Protein AF-A0A251SML0-F1 (afdb_monomer_lite)

Radius of gyration: 19.84 Å; chains: 1; bounding box: 58×35×57 Å

Organism: Helianthus annuus (NCBI:txid4232)

Structure (mmCIF, N/CA/C/O backbone):
data_AF-A0A251SML0-F1
#
_entry.id   AF-A0A251SML0-F1
#
loop_
_atom_site.group_PDB
_atom_site.id
_atom_site.type_symbol
_atom_site.label_atom_id
_atom_site.label_alt_id
_atom_site.label_comp_id
_atom_site.label_asym_id
_atom_site.label_entity_id
_atom_site.label_seq_id
_atom_site.pdbx_PDB_ins_code
_atom_site.Cartn_x
_atom_site.Cartn_y
_atom_site.Cartn_z
_atom_site.occupancy
_atom_site.B_iso_or_equiv
_atom_site.auth_seq_id
_atom_site.auth_comp_id
_atom_site.auth_asym_id
_atom_site.auth_atom_id
_atom_site.pdbx_PDB_model_num
ATOM 1 N N . MET A 1 1 ? 6.222 -8.497 -14.645 1.00 49.56 1 MET A N 1
ATOM 2 C CA . MET A 1 1 ? 5.820 -9.155 -13.381 1.00 49.56 1 MET A CA 1
ATOM 3 C C . MET A 1 1 ? 4.718 -8.317 -12.748 1.00 49.56 1 MET A C 1
ATOM 5 O O . MET A 1 1 ? 4.939 -7.139 -12.494 1.00 49.56 1 MET A O 1
ATOM 9 N N . ALA A 1 2 ? 3.516 -8.868 -12.597 1.00 58.06 2 ALA A N 1
ATOM 10 C CA . ALA A 1 2 ? 2.478 -8.186 -11.830 1.00 58.06 2 ALA A CA 1
ATOM 11 C C . ALA A 1 2 ? 2.660 -8.624 -10.376 1.00 58.06 2 ALA A C 1
ATOM 13 O O . ALA A 1 2 ? 2.748 -9.816 -10.110 1.00 58.06 2 ALA A O 1
ATOM 14 N N . GLY A 1 3 ? 2.803 -7.675 -9.463 1.00 77.31 3 GLY A N 1
ATOM 15 C CA . GLY A 1 3 ? 2.923 -7.952 -8.036 1.00 77.31 3 GLY A CA 1
ATOM 16 C C . GLY A 1 3 ? 1.981 -7.037 -7.276 1.00 77.31 3 GLY A C 1
ATOM 17 O O . GLY A 1 3 ? 1.631 -5.966 -7.763 1.00 77.31 3 GLY A O 1
ATOM 18 N N . SER A 1 4 ? 1.555 -7.431 -6.085 1.00 86.00 4 SER A N 1
ATOM 19 C CA . SER A 1 4 ? 0.805 -6.533 -5.206 1.00 86.00 4 SER A CA 1
ATOM 20 C C . SER A 1 4 ? 1.525 -6.432 -3.880 1.00 86.00 4 SER A C 1
ATOM 22 O O . SER A 1 4 ? 1.995 -7.429 -3.346 1.00 86.00 4 SER A O 1
ATOM 24 N N . TRP A 1 5 ? 1.576 -5.229 -3.333 1.00 90.38 5 TRP A N 1
ATOM 25 C CA . TRP A 1 5 ? 2.004 -5.002 -1.963 1.00 90.38 5 TRP A CA 1
ATOM 26 C C . TRP A 1 5 ? 0.803 -4.639 -1.120 1.00 90.38 5 TRP A C 1
ATOM 28 O O . TRP A 1 5 ? -0.169 -4.054 -1.601 1.00 90.38 5 TRP A O 1
ATOM 38 N N . GLU A 1 6 ? 0.876 -4.996 0.145 1.00 92.94 6 GLU A N 1
ATOM 39 C CA . GLU A 1 6 ? -0.161 -4.706 1.105 1.00 92.94 6 GLU A CA 1
ATOM 40 C C . GLU A 1 6 ? 0.457 -4.296 2.427 1.00 92.94 6 GLU A C 1
ATOM 42 O O . GLU A 1 6 ? 1.427 -4.892 2.885 1.00 92.94 6 GLU A O 1
ATOM 47 N N . VAL A 1 7 ? -0.113 -3.258 3.025 1.00 93.38 7 VAL A N 1
ATOM 48 C CA . VAL A 1 7 ? 0.211 -2.838 4.383 1.00 93.38 7 VAL A CA 1
ATOM 49 C C . VAL A 1 7 ? -1.072 -2.906 5.186 1.00 93.38 7 VAL A C 1
ATOM 51 O O . VAL A 1 7 ? -2.054 -2.242 4.839 1.00 93.38 7 VAL A O 1
ATOM 54 N N . THR A 1 8 ? -1.079 -3.704 6.247 1.00 93.19 8 THR A N 1
ATOM 55 C CA . THR A 1 8 ? -2.199 -3.740 7.184 1.00 93.19 8 THR A CA 1
ATOM 56 C C . THR A 1 8 ? -1.811 -3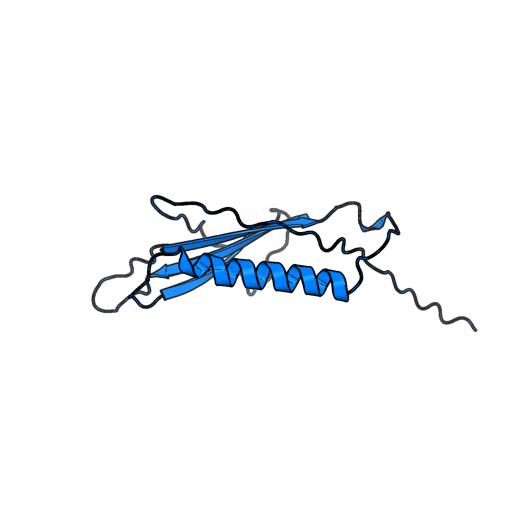.095 8.493 1.00 93.19 8 THR A C 1
ATOM 58 O O . THR A 1 8 ? -0.676 -3.215 8.950 1.00 93.19 8 THR A O 1
ATOM 61 N N . LYS A 1 9 ? -2.765 -2.376 9.075 1.00 92.62 9 LYS A N 1
ATOM 62 C CA . LYS A 1 9 ? -2.673 -1.860 10.431 1.00 92.62 9 LYS A CA 1
ATOM 63 C C . LYS A 1 9 ? -3.642 -2.653 11.282 1.00 92.62 9 LYS A C 1
ATOM 65 O O . LYS A 1 9 ? -4.841 -2.674 10.991 1.00 92.62 9 LYS A O 1
ATOM 70 N N . ASN A 1 10 ? -3.110 -3.299 12.304 1.00 90.88 10 ASN A N 1
ATOM 71 C CA . ASN A 1 10 ? -3.846 -4.254 13.109 1.00 90.88 10 ASN A CA 1
ATOM 72 C C . ASN A 1 10 ? -3.887 -3.776 14.558 1.00 90.88 10 ASN A C 1
ATOM 74 O O . ASN A 1 10 ? -2.942 -3.123 15.012 1.00 90.88 10 ASN A O 1
ATOM 78 N N . SER A 1 11 ? -4.947 -4.116 15.287 1.00 88.50 11 SER A N 1
ATOM 79 C CA . SER A 1 11 ? -4.986 -3.899 16.734 1.00 88.50 11 SER A CA 1
ATOM 80 C C . SER A 1 11 ? -3.819 -4.626 17.410 1.00 88.50 11 SER A C 1
ATOM 82 O O . SER A 1 11 ? -3.503 -5.781 17.099 1.00 88.50 11 SER A O 1
ATOM 84 N N . SER A 1 12 ? -3.138 -3.932 18.320 1.00 82.00 12 SER A N 1
ATOM 85 C CA . SER A 1 12 ? -2.117 -4.548 19.160 1.00 82.00 12 SER A CA 1
ATOM 86 C C . SER A 1 12 ? -2.773 -5.416 20.229 1.00 82.00 12 SER A C 1
ATOM 88 O O . SER A 1 12 ? -3.880 -5.150 20.687 1.00 82.00 12 SER A O 1
ATOM 90 N N . CYS A 1 13 ? -2.067 -6.454 20.657 1.00 66.50 13 CYS A N 1
ATOM 91 C CA . CYS A 1 13 ? -2.487 -7.270 21.785 1.00 66.50 13 CYS A CA 1
ATOM 92 C C . CYS A 1 13 ? -2.183 -6.513 23.083 1.00 66.50 13 CYS A C 1
ATOM 94 O O . CYS A 1 13 ? -1.009 -6.341 23.420 1.00 66.50 13 CYS A O 1
ATOM 96 N N . ASP A 1 14 ? -3.211 -6.103 23.818 1.00 59.00 14 ASP A N 1
ATOM 97 C CA . ASP A 1 14 ? -3.038 -5.618 25.184 1.00 59.00 14 ASP A CA 1
ATOM 98 C C . ASP A 1 14 ? -3.044 -6.816 26.142 1.00 59.00 14 ASP A C 1
ATOM 100 O O . ASP A 1 14 ? -3.837 -7.742 26.015 1.00 59.00 14 ASP A O 1
ATOM 104 N N . TYR A 1 15 ? -2.130 -6.849 27.111 1.00 57.06 15 TYR A N 1
ATOM 105 C CA . TYR A 1 15 ? -1.950 -8.015 27.992 1.00 57.06 15 TYR A CA 1
ATOM 106 C C . TYR A 1 15 ? -3.176 -8.332 28.882 1.00 57.06 15 TYR A C 1
ATOM 108 O O . TYR A 1 15 ? -3.219 -9.404 29.486 1.00 57.06 15 TYR A O 1
ATOM 116 N N . GLU A 1 16 ? -4.167 -7.436 28.960 1.00 60.97 16 GLU A N 1
ATOM 117 C CA . GLU A 1 16 ? -5.370 -7.571 29.800 1.00 60.97 16 GLU A CA 1
ATOM 118 C C . GLU A 1 16 ? -6.628 -8.043 29.041 1.00 60.97 16 GLU A C 1
ATOM 120 O O . GLU A 1 16 ? -7.500 -8.679 29.637 1.00 60.97 16 GLU A O 1
ATOM 125 N N . GLN A 1 17 ? -6.704 -7.828 27.724 1.00 56.09 17 GLN A N 1
ATOM 126 C CA . GLN A 1 17 ? -7.739 -8.372 26.841 1.00 56.09 17 GLN A CA 1
ATOM 127 C C . GLN A 1 17 ? -7.043 -9.089 25.685 1.00 56.09 17 GLN A C 1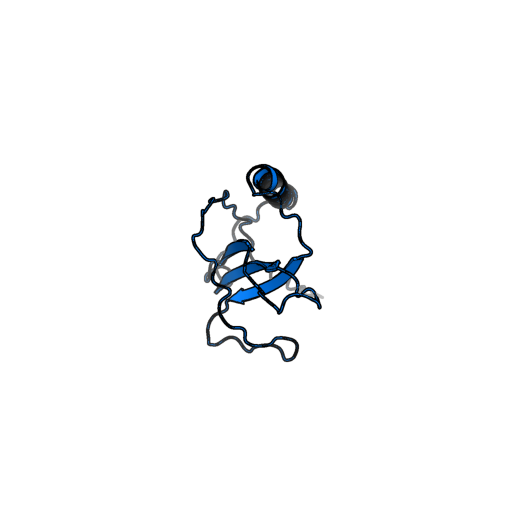
ATOM 129 O O . GLN A 1 17 ? -6.273 -8.479 24.958 1.00 56.09 17 GLN A O 1
ATOM 134 N N . GLY A 1 18 ? -7.298 -10.392 25.533 1.00 51.72 18 GLY A N 1
ATOM 135 C CA . GLY A 1 18 ? -6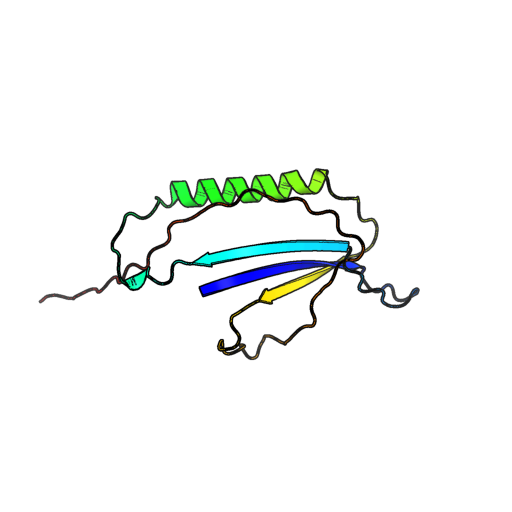.599 -11.259 24.579 1.00 51.72 18 GLY A CA 1
ATOM 136 C C . GLY A 1 18 ? -6.451 -10.697 23.149 1.00 51.72 18 GLY A C 1
ATOM 137 O O . GLY A 1 18 ? -7.188 -9.806 22.734 1.00 51.72 18 GLY A O 1
ATOM 138 N N . PRO A 1 19 ? -5.505 -11.245 22.368 1.00 54.16 19 PRO A N 1
ATOM 139 C CA . PRO A 1 19 ? -5.108 -10.702 21.073 1.00 54.16 19 PRO A CA 1
ATOM 140 C C . PRO A 1 19 ? -6.290 -10.684 20.098 1.00 54.16 19 PRO A C 1
ATOM 142 O O . PRO A 1 19 ? -6.791 -11.751 19.743 1.00 54.16 19 PRO A O 1
ATOM 145 N N . THR A 1 20 ? -6.729 -9.511 19.630 1.00 68.38 20 THR A N 1
ATOM 146 C CA . THR A 1 20 ? -7.713 -9.469 18.535 1.00 68.38 20 THR A CA 1
ATOM 147 C C . THR A 1 20 ? -7.032 -9.514 17.168 1.00 68.38 20 THR A C 1
ATOM 149 O O . THR A 1 20 ? -7.605 -10.103 16.256 1.00 68.38 20 THR A O 1
ATOM 152 N N . ASN A 1 21 ? -5.795 -8.990 17.038 1.00 83.69 21 ASN A N 1
ATOM 153 C CA . ASN A 1 21 ? -5.033 -8.870 15.775 1.00 83.69 21 ASN A CA 1
ATOM 154 C C . ASN A 1 21 ? -5.941 -8.494 14.590 1.00 83.69 21 ASN A C 1
ATOM 156 O O . ASN A 1 21 ? -5.825 -9.020 13.480 1.00 83.69 21 ASN A O 1
ATOM 160 N N . GLU A 1 22 ? -6.914 -7.638 14.879 1.00 90.06 22 GLU A N 1
ATOM 161 C CA . GLU A 1 22 ? -7.992 -7.295 13.978 1.00 90.06 22 GLU A CA 1
ATOM 162 C C . GLU A 1 22 ? -7.442 -6.307 12.965 1.00 90.06 22 GLU A C 1
ATOM 164 O O . GLU A 1 22 ? -6.784 -5.336 13.334 1.00 90.06 22 GLU A O 1
ATOM 169 N N . VAL A 1 23 ? -7.691 -6.551 11.682 1.00 92.25 23 VAL A N 1
ATOM 170 C CA . VAL A 1 23 ? -7.249 -5.655 10.614 1.00 92.25 23 VAL A CA 1
ATOM 171 C C . VAL A 1 23 ? -8.165 -4.432 10.589 1.00 92.25 23 VAL A C 1
ATOM 173 O O . VAL A 1 23 ? -9.320 -4.534 10.181 1.00 92.25 23 VAL A O 1
ATOM 176 N N . LEU A 1 24 ? -7.636 -3.277 10.997 1.00 92.50 24 LEU A N 1
ATOM 177 C CA . LEU A 1 24 ? -8.367 -2.008 11.100 1.00 92.50 24 LEU A CA 1
ATOM 178 C C . LEU A 1 24 ? -8.229 -1.160 9.831 1.00 92.50 24 LEU A C 1
ATOM 180 O O . LEU A 1 24 ? -9.173 -0.500 9.402 1.00 92.50 24 LEU A O 1
ATOM 184 N N . GLU A 1 25 ? -7.052 -1.192 9.205 1.00 93.69 25 GLU A N 1
ATOM 185 C CA . GLU A 1 25 ? -6.790 -0.538 7.923 1.00 93.69 25 GLU A CA 1
ATOM 186 C C . GLU A 1 25 ? -6.046 -1.508 6.999 1.00 93.69 25 GLU A C 1
ATOM 188 O O . GLU A 1 25 ? -5.144 -2.227 7.434 1.00 93.69 25 GLU A O 1
ATOM 193 N N . ARG A 1 26 ? -6.391 -1.505 5.707 1.00 93.81 26 ARG A N 1
ATOM 194 C CA . ARG A 1 26 ? -5.738 -2.327 4.681 1.00 93.81 26 ARG A CA 1
ATOM 195 C C . ARG A 1 26 ? -5.429 -1.485 3.449 1.00 93.81 26 ARG A C 1
ATOM 197 O O . ARG A 1 26 ? -6.332 -1.089 2.714 1.00 93.81 26 ARG A O 1
ATOM 204 N N . TRP A 1 27 ? -4.147 -1.245 3.214 1.00 93.88 27 TRP A N 1
ATOM 205 C CA . TRP A 1 27 ? -3.641 -0.489 2.076 1.00 93.88 27 TRP A CA 1
ATOM 206 C C . TRP A 1 27 ? -3.122 -1.455 1.021 1.00 93.88 27 TRP A C 1
ATOM 208 O O . TRP A 1 27 ? -2.113 -2.118 1.242 1.00 93.88 27 TRP A O 1
ATOM 218 N N . ASN A 1 28 ? -3.808 -1.543 -0.119 1.00 92.62 28 ASN A N 1
ATOM 219 C CA . ASN A 1 28 ? -3.404 -2.394 -1.234 1.00 92.62 28 ASN A CA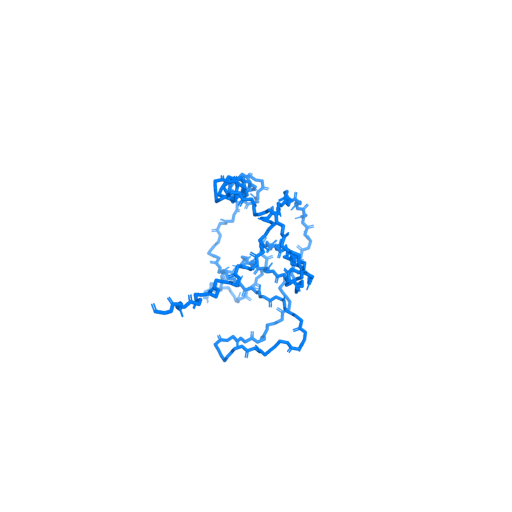 1
ATOM 220 C C . ASN A 1 28 ? -2.783 -1.556 -2.361 1.00 92.62 28 ASN A C 1
ATOM 222 O O . ASN A 1 28 ? -3.386 -0.594 -2.839 1.00 92.62 28 ASN A O 1
ATOM 226 N N . PHE A 1 29 ? -1.587 -1.949 -2.790 1.00 91.06 29 PHE A N 1
ATOM 227 C CA . PHE A 1 29 ? -0.833 -1.323 -3.867 1.00 91.06 29 PHE A CA 1
ATOM 228 C C . PHE A 1 29 ? -0.596 -2.346 -4.973 1.00 91.06 29 PHE A C 1
ATOM 230 O O . PHE A 1 29 ? 0.251 -3.232 -4.849 1.00 91.06 29 PHE A O 1
ATOM 237 N N . SER A 1 30 ? -1.337 -2.222 -6.069 1.00 89.00 30 SER A N 1
ATOM 238 C CA . SER A 1 30 ? -1.114 -3.035 -7.265 1.00 89.00 30 SER A CA 1
ATOM 239 C C . SER A 1 30 ? 0.059 -2.475 -8.070 1.00 89.00 30 SER A C 1
ATOM 241 O O . SER A 1 30 ? 0.111 -1.277 -8.345 1.00 89.00 30 SER A O 1
ATOM 243 N N . ILE A 1 31 ? 0.998 -3.342 -8.446 1.00 85.00 31 ILE A N 1
ATOM 244 C CA . ILE A 1 31 ? 2.166 -3.005 -9.258 1.00 85.00 31 ILE A CA 1
ATOM 245 C C . ILE A 1 31 ? 2.079 -3.762 -10.575 1.00 85.00 31 ILE A C 1
ATOM 247 O O . ILE A 1 31 ? 2.075 -4.994 -10.623 1.00 85.00 31 ILE A O 1
ATOM 251 N N . GLU A 1 32 ? 2.084 -3.001 -11.659 1.00 82.75 32 GLU A N 1
ATOM 252 C CA . GLU A 1 32 ? 2.147 -3.520 -13.014 1.00 82.75 32 GLU A CA 1
ATOM 253 C C . GLU A 1 32 ? 3.516 -3.182 -13.604 1.00 82.75 32 GLU A C 1
ATOM 255 O O . GLU A 1 32 ? 3.988 -2.051 -13.515 1.00 82.75 32 GLU A O 1
ATOM 260 N N . THR A 1 33 ? 4.177 -4.176 -14.196 1.00 75.56 33 THR A N 1
ATOM 261 C CA . THR A 1 33 ? 5.396 -3.954 -14.981 1.00 75.56 33 THR A CA 1
ATOM 262 C C . THR A 1 33 ? 5.231 -4.590 -16.350 1.00 75.56 33 THR A C 1
ATOM 264 O O . THR A 1 33 ? 4.807 -5.750 -16.457 1.00 75.56 33 THR A O 1
ATOM 267 N N . ASP A 1 34 ? 5.562 -3.833 -17.396 1.00 69.81 34 ASP A N 1
ATOM 268 C CA . ASP A 1 34 ? 5.517 -4.322 -18.771 1.00 69.81 34 ASP A CA 1
ATOM 269 C C . ASP A 1 34 ? 6.561 -5.439 -18.955 1.00 69.81 34 ASP A C 1
ATOM 271 O O . ASP A 1 34 ? 7.740 -5.290 -18.640 1.00 69.81 34 ASP A O 1
ATOM 275 N N . LYS A 1 35 ? 6.126 -6.611 -19.422 1.00 62.50 35 LYS A N 1
ATOM 276 C CA . LYS A 1 35 ? 7.010 -7.771 -19.618 1.00 62.50 35 LYS A CA 1
ATOM 277 C C . LYS A 1 35 ? 7.898 -7.621 -20.861 1.00 62.50 35 LYS A C 1
ATOM 279 O O . LYS A 1 35 ? 8.904 -8.313 -20.965 1.00 62.50 35 LYS A O 1
ATOM 284 N N . GLU A 1 36 ? 7.566 -6.714 -21.782 1.00 59.19 36 GLU A N 1
ATOM 285 C CA . GLU A 1 36 ? 8.317 -6.476 -23.027 1.00 59.19 36 GLU A CA 1
ATOM 286 C C . GLU A 1 36 ? 9.355 -5.345 -22.908 1.00 59.19 36 GLU A C 1
ATOM 288 O O . GLU A 1 36 ? 9.935 -4.896 -23.903 1.00 59.19 36 GLU A O 1
ATOM 293 N N . LEU A 1 37 ? 9.618 -4.911 -21.677 1.00 57.91 37 LEU A N 1
ATOM 294 C CA . LEU A 1 37 ? 10.541 -3.837 -21.336 1.00 57.91 37 LEU A CA 1
ATOM 295 C C . LEU A 1 37 ? 11.982 -4.067 -21.828 1.00 57.91 37 LEU A C 1
ATOM 297 O O . LEU A 1 37 ? 12.653 -3.112 -22.213 1.00 57.91 37 LEU A O 1
ATOM 301 N N . ASP A 1 38 ? 12.420 -5.322 -21.946 1.00 53.25 38 ASP A N 1
ATOM 302 C CA . ASP A 1 38 ? 13.752 -5.665 -22.468 1.00 53.25 38 ASP A CA 1
ATOM 303 C C . ASP A 1 38 ? 13.915 -5.442 -23.988 1.00 53.25 38 ASP A C 1
ATOM 305 O O . ASP A 1 38 ? 15.037 -5.470 -24.496 1.00 53.25 38 ASP A O 1
ATOM 309 N N . LYS A 1 39 ? 12.829 -5.217 -24.751 1.00 50.88 39 LYS A N 1
ATOM 310 C CA . LYS A 1 39 ? 12.881 -5.165 -26.231 1.00 50.88 39 LYS A CA 1
ATOM 311 C C . LYS A 1 39 ? 12.631 -3.791 -26.847 1.00 50.88 39 LYS A C 1
ATOM 313 O O . LYS A 1 39 ? 12.885 -3.614 -28.040 1.00 50.88 39 LYS A O 1
ATOM 318 N N . LYS A 1 40 ? 12.145 -2.805 -26.089 1.00 45.94 40 LYS A N 1
ATOM 319 C CA . LYS A 1 40 ? 11.831 -1.469 -26.620 1.00 45.94 40 LYS A CA 1
ATOM 320 C C . LYS A 1 40 ? 12.672 -0.390 -25.954 1.00 45.94 40 LYS A C 1
ATOM 322 O O . LYS A 1 40 ? 12.373 0.075 -24.863 1.00 45.94 40 LYS A O 1
ATOM 327 N N . ILE A 1 41 ? 13.672 0.093 -26.691 1.00 50.53 41 ILE A N 1
ATOM 328 C CA . ILE A 1 41 ? 14.314 1.381 -26.419 1.00 50.53 41 ILE A CA 1
ATOM 329 C C . ILE A 1 41 ? 13.252 2.464 -26.643 1.00 50.53 41 ILE A C 1
ATOM 331 O O . ILE A 1 41 ? 12.963 2.831 -27.783 1.00 50.53 41 ILE A O 1
ATOM 335 N N . SER A 1 42 ? 12.634 2.967 -25.579 1.00 54.81 42 SER A N 1
ATOM 336 C CA . SER A 1 42 ? 11.764 4.138 -25.676 1.00 54.81 42 SER A CA 1
ATOM 337 C C . SER A 1 42 ? 11.904 5.051 -24.459 1.00 54.81 42 SER A C 1
ATOM 339 O O . SER A 1 42 ? 12.514 4.684 -23.461 1.00 54.81 42 SER A O 1
ATOM 341 N N . ARG A 1 43 ? 11.471 6.303 -24.634 1.00 55.28 43 ARG A N 1
ATOM 342 C CA . ARG A 1 43 ? 11.818 7.471 -23.813 1.00 55.28 43 ARG A CA 1
ATOM 343 C C . ARG A 1 43 ? 11.473 7.269 -22.336 1.00 55.28 43 ARG A C 1
ATOM 345 O O . ARG A 1 43 ? 10.302 7.153 -21.996 1.00 55.28 43 ARG A O 1
ATOM 352 N N . GLU A 1 44 ? 12.493 7.338 -21.487 1.00 62.62 44 GLU A N 1
ATOM 353 C CA . GLU A 1 44 ? 12.330 7.494 -20.042 1.00 62.62 44 GLU A CA 1
ATOM 354 C C . GLU A 1 44 ? 11.625 8.824 -19.741 1.00 62.62 44 GLU A C 1
ATOM 356 O O . GLU A 1 44 ? 11.973 9.863 -20.317 1.00 62.62 44 GLU A O 1
ATOM 361 N N . ASN A 1 45 ? 10.662 8.802 -18.816 1.00 64.38 45 ASN A N 1
ATOM 362 C CA . ASN A 1 45 ? 10.259 10.017 -18.114 1.00 64.38 45 ASN A CA 1
ATOM 363 C C . ASN A 1 45 ? 11.502 10.578 -17.403 1.00 64.38 45 ASN A C 1
ATOM 365 O O . ASN A 1 45 ? 12.324 9.828 -16.876 1.00 64.38 45 ASN A O 1
ATOM 369 N N . SER A 1 46 ? 11.666 11.900 -17.384 1.00 81.12 46 SER A N 1
ATOM 370 C CA . SER A 1 46 ? 12.794 12.491 -16.651 1.00 81.12 46 SER A CA 1
ATOM 371 C C . SER A 1 46 ? 12.681 12.185 -15.154 1.00 81.12 46 SER A C 1
ATOM 373 O O . SER A 1 46 ? 11.568 12.150 -14.630 1.00 81.12 46 SER A O 1
ATOM 375 N N . ASP A 1 47 ? 13.800 12.098 -14.428 1.00 82.50 47 ASP A N 1
ATOM 376 C CA . ASP A 1 47 ? 13.785 11.958 -12.959 1.00 82.50 47 ASP A CA 1
ATOM 377 C C . ASP A 1 47 ? 12.865 12.995 -12.292 1.00 82.50 47 ASP A C 1
ATOM 379 O O . ASP A 1 47 ? 12.159 12.708 -11.331 1.00 82.50 47 ASP A O 1
ATOM 383 N N . LYS A 1 48 ? 12.801 14.212 -12.850 1.00 85.75 48 LYS A N 1
ATOM 384 C CA . LYS A 1 48 ? 11.919 15.290 -12.375 1.00 85.75 48 LYS A CA 1
ATOM 385 C C . LYS A 1 48 ? 10.430 14.983 -12.522 1.00 85.75 48 LYS A C 1
ATOM 387 O O . LYS A 1 48 ? 9.619 15.554 -11.800 1.00 85.75 48 LYS A O 1
ATOM 392 N N . GLU A 1 49 ? 10.043 14.208 -13.521 1.00 83.69 49 GLU A N 1
ATOM 393 C CA . GLU A 1 49 ? 8.662 13.783 -13.751 1.00 83.69 49 GLU A CA 1
ATOM 394 C C . GLU A 1 49 ? 8.306 12.630 -12.814 1.00 83.69 49 GLU A C 1
ATOM 396 O O . GLU A 1 49 ? 7.343 12.756 -12.063 1.00 83.69 49 GLU A O 1
ATOM 401 N N . ILE A 1 50 ? 9.178 11.621 -12.718 1.00 83.81 50 ILE A N 1
ATOM 402 C CA . ILE A 1 50 ? 9.048 10.503 -11.770 1.00 83.81 50 ILE A CA 1
ATOM 403 C C . ILE A 1 50 ? 8.901 11.025 -10.333 1.00 83.81 50 ILE A C 1
ATOM 405 O O . ILE A 1 50 ? 7.972 10.663 -9.615 1.00 83.81 50 ILE A O 1
ATOM 409 N N . MET A 1 51 ? 9.775 11.944 -9.911 1.00 86.12 51 MET A N 1
ATOM 410 C CA . MET A 1 51 ? 9.714 12.531 -8.568 1.00 86.12 51 MET A CA 1
ATOM 411 C C . MET A 1 51 ? 8.438 13.349 -8.340 1.00 86.12 51 MET A C 1
ATOM 413 O O . MET A 1 51 ? 7.907 13.358 -7.229 1.00 86.12 51 MET A O 1
ATOM 417 N N . ARG A 1 52 ? 7.923 14.033 -9.371 1.00 87.62 52 ARG A N 1
ATOM 418 C CA . ARG A 1 52 ? 6.660 14.783 -9.269 1.00 87.62 52 ARG A CA 1
ATOM 419 C C . ARG A 1 52 ? 5.471 13.851 -9.066 1.00 87.62 52 ARG A C 1
ATOM 421 O O . ARG A 1 52 ? 4.610 14.173 -8.246 1.00 87.62 52 ARG A O 1
ATOM 428 N N . GLU A 1 53 ? 5.449 12.719 -9.760 1.00 86.44 53 GLU A N 1
ATOM 429 C CA . GLU A 1 53 ? 4.425 11.690 -9.581 1.00 86.44 53 GLU A CA 1
ATOM 430 C C . GLU A 1 53 ? 4.505 11.082 -8.181 1.00 86.44 53 GLU A C 1
ATOM 432 O O . GLU A 1 53 ? 3.515 11.160 -7.457 1.00 86.44 53 GLU A O 1
ATOM 437 N N . ILE A 1 54 ? 5.691 10.628 -7.739 1.00 87.94 54 ILE A N 1
ATOM 438 C CA . ILE A 1 54 ? 5.932 10.105 -6.376 1.00 87.94 54 ILE A CA 1
ATOM 439 C C . ILE A 1 54 ? 5.390 11.070 -5.317 1.00 87.94 54 ILE A C 1
ATOM 441 O O . ILE A 1 54 ? 4.624 10.687 -4.433 1.00 87.94 54 ILE A O 1
ATOM 445 N N . GLN A 1 55 ? 5.743 12.353 -5.420 1.00 90.56 55 GLN A N 1
ATOM 446 C CA . GLN A 1 55 ? 5.257 13.366 -4.489 1.00 90.56 55 GLN A CA 1
ATOM 447 C C . GLN A 1 55 ? 3.733 13.535 -4.526 1.00 90.56 55 GLN A C 1
ATOM 449 O O . GLN A 1 55 ? 3.130 13.821 -3.492 1.00 90.56 55 GLN A O 1
ATOM 454 N N . ALA A 1 56 ? 3.103 13.404 -5.695 1.00 90.00 56 ALA A N 1
ATOM 455 C CA . ALA A 1 56 ? 1.652 13.486 -5.816 1.00 90.00 56 ALA A CA 1
ATOM 456 C C . ALA A 1 56 ? 0.963 12.330 -5.079 1.00 90.00 56 ALA A C 1
ATOM 458 O O . ALA A 1 56 ? 0.016 12.588 -4.338 1.00 90.00 56 ALA A O 1
ATOM 459 N N . ILE A 1 57 ? 1.486 11.105 -5.183 1.00 88.38 57 ILE A N 1
ATOM 460 C CA . ILE A 1 57 ? 0.947 9.945 -4.451 1.00 88.38 57 ILE A CA 1
ATOM 461 C C . ILE A 1 57 ? 1.151 10.109 -2.953 1.00 88.38 57 ILE A C 1
ATOM 463 O O . ILE A 1 57 ? 0.215 9.900 -2.192 1.00 88.38 57 ILE A O 1
ATOM 467 N N . MET A 1 58 ? 2.334 10.549 -2.512 1.00 91.81 58 MET A N 1
ATOM 468 C CA . MET A 1 58 ? 2.587 10.770 -1.084 1.00 91.81 58 MET A CA 1
ATOM 469 C C . MET A 1 58 ? 1.622 11.807 -0.497 1.00 91.81 58 MET A C 1
ATOM 471 O O . MET A 1 58 ? 1.097 11.613 0.598 1.00 91.81 58 MET A O 1
ATOM 475 N N . ARG A 1 59 ? 1.322 12.881 -1.243 1.00 93.12 59 ARG A N 1
ATOM 476 C CA . ARG A 1 59 ? 0.291 13.856 -0.848 1.00 93.12 59 ARG A CA 1
ATOM 477 C C . ARG A 1 59 ? -1.103 13.246 -0.827 1.00 93.12 59 ARG A C 1
ATOM 479 O O . ARG A 1 59 ? -1.877 13.562 0.068 1.00 93.12 59 ARG A O 1
ATOM 486 N N . GLN A 1 60 ? -1.427 12.393 -1.792 1.00 89.81 60 GLN A N 1
ATOM 487 C CA . GLN A 1 60 ? -2.718 11.724 -1.833 1.00 89.81 60 GLN A CA 1
ATOM 488 C C . GLN A 1 60 ? -2.900 10.763 -0.652 1.00 89.81 60 GLN A C 1
ATOM 490 O O . GLN A 1 60 ? -3.952 10.804 -0.026 1.00 89.81 60 GLN A O 1
ATOM 495 N N . ILE A 1 61 ? -1.876 9.975 -0.307 1.00 91.00 61 ILE A N 1
ATOM 496 C CA . ILE A 1 61 ? -1.859 9.104 0.878 1.00 91.00 61 ILE A CA 1
ATOM 497 C C . ILE A 1 61 ? -2.033 9.944 2.145 1.00 91.00 61 ILE A C 1
ATOM 499 O O . ILE A 1 61 ? -2.899 9.658 2.963 1.00 91.00 61 ILE A O 1
ATOM 503 N N . ALA A 1 62 ? -1.265 11.028 2.295 1.00 93.00 62 ALA A N 1
ATOM 504 C CA . ALA A 1 62 ? -1.401 11.914 3.451 1.00 93.00 62 ALA A CA 1
ATOM 505 C C . ALA A 1 62 ? -2.804 12.540 3.537 1.00 93.00 62 ALA A C 1
ATOM 507 O O . ALA A 1 62 ? -3.375 12.649 4.619 1.00 93.00 62 ALA A O 1
ATOM 508 N N . SER A 1 63 ? -3.381 12.916 2.393 1.00 92.06 63 SER A N 1
ATOM 509 C CA . SER A 1 63 ? -4.737 13.454 2.326 1.00 92.06 63 SER A CA 1
ATOM 510 C C . SER A 1 63 ? -5.804 12.400 2.590 1.00 92.06 63 SER A C 1
ATOM 512 O O . SER A 1 63 ? -6.867 12.768 3.071 1.00 92.06 63 SER A O 1
ATOM 514 N N . SER A 1 64 ? -5.583 11.122 2.271 1.00 90.50 64 SER A N 1
ATOM 515 C CA . SER A 1 64 ? -6.594 10.093 2.513 1.00 90.50 64 SER A CA 1
ATOM 516 C C . SER A 1 64 ? -6.733 9.760 3.998 1.00 90.50 64 SER A C 1
ATOM 518 O O . SER A 1 64 ? -7.812 9.352 4.415 1.00 90.50 64 SER A O 1
ATOM 520 N N . ILE A 1 65 ? -5.694 10.012 4.806 1.00 89.62 65 ILE A N 1
ATOM 521 C CA . ILE A 1 65 ? -5.723 9.825 6.267 1.00 89.62 65 ILE A CA 1
ATOM 522 C C . ILE A 1 65 ? -6.851 10.637 6.920 1.00 89.62 65 ILE A C 1
ATOM 524 O O . ILE A 1 65 ? -7.444 10.175 7.888 1.00 89.62 65 ILE A O 1
ATOM 528 N N . THR A 1 66 ? -7.208 11.811 6.386 1.00 89.19 66 THR A N 1
ATOM 529 C CA . THR A 1 66 ? -8.266 12.657 6.972 1.00 89.19 66 THR A CA 1
ATOM 530 C C . THR A 1 66 ? -9.672 12.069 6.839 1.00 89.19 66 THR A C 1
ATOM 532 O O . THR A 1 66 ? -10.588 12.532 7.516 1.00 89.19 66 THR A O 1
ATOM 535 N N . TYR A 1 67 ? -9.850 11.062 5.981 1.00 86.31 67 TYR A N 1
ATOM 536 C CA . TYR A 1 67 ? -11.116 10.355 5.788 1.00 86.31 67 TYR A CA 1
ATOM 537 C C . TYR A 1 67 ? -11.166 9.018 6.535 1.00 86.31 67 TYR A C 1
ATOM 539 O O . TYR A 1 67 ? -12.194 8.342 6.488 1.00 86.31 67 TYR A O 1
ATOM 547 N N . LEU A 1 68 ? -10.077 8.620 7.200 1.00 88.81 68 LEU A N 1
ATOM 548 C CA . LEU A 1 68 ? -10.029 7.385 7.973 1.00 88.81 68 LEU A CA 1
ATOM 549 C C . LEU A 1 68 ? -10.538 7.616 9.404 1.00 88.81 68 LEU A C 1
ATOM 551 O O . LEU A 1 68 ? -10.322 8.693 9.969 1.00 88.81 68 LEU A O 1
ATOM 555 N N . PRO A 1 69 ? -11.207 6.622 10.015 1.00 88.75 69 PRO A N 1
ATOM 556 C CA . PRO A 1 69 ? -11.585 6.688 11.421 1.00 88.75 69 PRO A CA 1
ATOM 557 C C . PRO A 1 69 ? -10.370 6.916 12.329 1.00 88.75 69 PRO A C 1
ATOM 559 O O . PRO A 1 69 ? -9.306 6.333 12.123 1.00 88.75 69 PRO A O 1
ATOM 562 N N . CYS A 1 70 ? -10.535 7.725 13.376 1.00 89.25 70 CYS A N 1
ATOM 563 C CA . CYS A 1 70 ? -9.507 7.870 14.403 1.00 89.25 70 CYS A CA 1
ATOM 564 C C . CYS A 1 70 ? -9.355 6.559 15.186 1.00 89.25 70 CYS A C 1
ATOM 566 O O . CYS A 1 70 ? -10.292 6.123 15.858 1.00 89.25 70 CYS A O 1
ATOM 568 N N . LEU A 1 71 ? -8.165 5.962 15.132 1.00 88.69 71 LEU A N 1
ATOM 569 C CA . LEU A 1 71 ? -7.807 4.804 15.948 1.00 88.69 71 LEU A CA 1
ATOM 570 C C . LEU A 1 71 ? -7.213 5.280 17.278 1.00 88.69 71 LEU A C 1
ATOM 572 O O . LEU A 1 71 ? -6.283 6.085 17.286 1.00 88.69 71 LEU A O 1
ATOM 576 N N . HIS A 1 72 ? -7.768 4.797 18.389 1.00 85.19 72 HIS A N 1
ATOM 577 C CA . HIS A 1 72 ? -7.388 5.216 19.747 1.00 85.19 72 HIS A CA 1
ATOM 578 C C . HIS A 1 72 ? -6.539 4.172 20.485 1.00 85.19 72 HIS A C 1
ATOM 580 O O . HIS A 1 72 ? -6.042 4.446 21.574 1.00 85.19 72 HIS A O 1
ATOM 586 N N . GLU A 1 73 ? -6.365 2.996 19.888 1.00 83.94 73 GLU A N 1
ATOM 587 C CA . GLU A 1 73 ? -5.646 1.864 20.465 1.00 83.94 73 GLU A CA 1
ATOM 588 C C . GLU A 1 73 ? -4.254 1.717 19.833 1.00 83.94 73 GLU A C 1
ATOM 590 O O . GLU A 1 73 ? -4.044 2.128 18.680 1.00 83.94 73 GLU A O 1
ATOM 595 N N . PRO A 1 74 ? -3.282 1.123 20.551 1.00 87.38 74 PRO A N 1
ATOM 596 C CA . PRO A 1 74 ? -1.998 0.776 19.965 1.00 87.38 74 PRO A CA 1
ATOM 597 C C . PRO A 1 74 ? -2.197 -0.156 18.767 1.00 87.38 74 PRO A C 1
ATOM 599 O O . PRO A 1 74 ? -2.990 -1.094 18.807 1.00 87.38 74 PRO A O 1
ATOM 602 N N . CYS A 1 75 ? -1.463 0.104 17.688 1.00 90.44 75 CYS A N 1
ATOM 603 C CA . CYS A 1 75 ? -1.554 -0.670 16.457 1.00 90.44 75 CYS A CA 1
ATOM 604 C C . CYS A 1 75 ? -0.185 -1.224 16.066 1.00 90.44 75 CYS A C 1
ATOM 606 O O . CYS A 1 75 ? 0.840 -0.570 16.276 1.00 90.44 75 CYS A O 1
ATOM 608 N N . ILE A 1 76 ? -0.187 -2.388 15.429 1.00 91.56 76 ILE A N 1
ATOM 609 C CA . ILE A 1 76 ? 0.976 -2.967 14.752 1.00 91.56 76 ILE A CA 1
ATOM 610 C C . ILE A 1 76 ? 0.779 -2.906 13.237 1.00 91.56 76 ILE A C 1
ATOM 612 O O . ILE A 1 76 ? -0.343 -2.735 12.760 1.00 91.56 76 ILE A O 1
ATOM 616 N N . PHE A 1 77 ? 1.869 -3.035 12.483 1.00 92.62 77 PHE A N 1
ATOM 617 C CA . PHE A 1 77 ? 1.829 -3.029 11.024 1.00 92.62 77 PHE A CA 1
ATOM 618 C C . PHE A 1 77 ? 2.404 -4.326 10.469 1.00 92.62 77 PHE A C 1
ATOM 620 O O . PHE A 1 77 ? 3.526 -4.690 10.819 1.00 92.62 77 PHE A O 1
ATOM 627 N N . ASP A 1 78 ? 1.668 -4.956 9.556 1.00 92.38 78 ASP A N 1
ATOM 628 C CA . ASP A 1 78 ? 2.177 -6.047 8.728 1.00 92.38 78 ASP A CA 1
ATOM 629 C C . ASP A 1 78 ? 2.399 -5.538 7.298 1.00 92.38 78 ASP A C 1
ATOM 631 O O . ASP A 1 78 ? 1.601 -4.763 6.764 1.00 92.38 78 ASP A O 1
ATOM 635 N N . VAL A 1 79 ? 3.482 -5.989 6.661 1.00 93.88 79 VAL A N 1
ATOM 636 C CA . VAL A 1 79 ? 3.774 -5.718 5.247 1.00 93.88 79 VAL A CA 1
ATOM 637 C C . VAL A 1 79 ? 3.803 -7.042 4.499 1.00 93.88 79 VAL A C 1
ATOM 639 O O . VAL A 1 79 ? 4.598 -7.922 4.823 1.00 93.88 79 VAL A O 1
ATOM 642 N N . LEU A 1 80 ? 2.943 -7.174 3.491 1.00 93.25 80 LEU A N 1
ATOM 643 C CA . LEU A 1 80 ? 2.792 -8.374 2.681 1.00 93.25 80 LEU A CA 1
ATOM 644 C C . LEU A 1 80 ? 3.171 -8.074 1.231 1.00 93.25 80 LEU A C 1
ATOM 646 O O . LEU A 1 80 ? 2.794 -7.044 0.666 1.00 93.25 80 LEU A O 1
ATOM 650 N N . ALA A 1 81 ? 3.895 -9.008 0.624 1.00 91.44 81 ALA A N 1
ATOM 651 C CA . ALA A 1 81 ? 4.206 -9.004 -0.796 1.00 91.44 81 ALA A CA 1
ATOM 652 C C . ALA A 1 81 ? 3.540 -10.218 -1.449 1.00 91.44 81 ALA A C 1
ATOM 654 O O . ALA A 1 81 ? 3.787 -11.356 -1.058 1.00 91.44 81 ALA A O 1
ATOM 655 N N . TYR A 1 82 ? 2.702 -9.966 -2.449 1.00 89.06 82 TYR A N 1
ATOM 656 C CA . TYR A 1 82 ? 2.072 -10.984 -3.278 1.00 89.06 82 TYR A CA 1
ATOM 657 C C . TYR A 1 82 ? 2.853 -11.088 -4.587 1.00 89.06 82 TYR A C 1
ATOM 659 O O . TYR A 1 82 ? 2.897 -10.136 -5.376 1.00 89.06 82 TYR A O 1
ATOM 667 N N . THR A 1 83 ? 3.480 -12.241 -4.795 1.00 86.38 83 THR A N 1
ATOM 668 C CA . THR A 1 83 ? 4.289 -12.556 -5.975 1.00 86.38 83 THR A CA 1
ATOM 669 C C . THR A 1 83 ? 3.684 -13.717 -6.753 1.00 86.38 83 THR A C 1
ATOM 671 O O . THR A 1 83 ? 2.816 -14.433 -6.251 1.00 86.38 83 THR A O 1
ATOM 674 N N . ASP A 1 84 ? 4.168 -13.925 -7.977 1.00 84.50 84 ASP A N 1
ATOM 675 C CA . ASP A 1 84 ? 3.878 -15.141 -8.732 1.00 84.50 84 ASP A CA 1
ATOM 676 C C . ASP A 1 84 ? 4.376 -16.384 -7.952 1.00 84.50 84 ASP A C 1
ATOM 678 O O . ASP A 1 84 ? 5.344 -16.313 -7.187 1.00 84.50 84 ASP A O 1
ATOM 682 N N . MET A 1 85 ? 3.698 -17.525 -8.120 1.00 83.62 85 MET A N 1
ATOM 683 C CA . MET A 1 85 ? 3.970 -18.763 -7.361 1.00 83.62 85 MET A CA 1
ATOM 684 C C . MET A 1 85 ? 5.340 -19.393 -7.663 1.00 83.62 85 MET A C 1
ATOM 686 O O . MET A 1 85 ? 5.793 -20.269 -6.933 1.00 83.62 85 MET A O 1
ATOM 690 N N . ASP A 1 86 ? 5.977 -18.996 -8.762 1.00 84.38 86 ASP A N 1
ATOM 691 C CA . ASP A 1 86 ? 7.277 -19.484 -9.221 1.00 84.38 86 ASP A CA 1
ATOM 692 C C . ASP A 1 86 ? 8.455 -18.633 -8.716 1.00 84.38 86 ASP A C 1
ATOM 694 O O . ASP A 1 86 ? 9.613 -18.920 -9.033 1.00 84.38 86 ASP A O 1
ATOM 698 N N . VAL A 1 87 ? 8.187 -17.606 -7.903 1.00 83.69 87 VAL A N 1
ATOM 699 C CA . VAL A 1 87 ? 9.220 -16.760 -7.302 1.00 83.69 87 VAL A CA 1
ATOM 700 C C . VAL A 1 87 ? 9.785 -17.426 -6.049 1.00 83.69 87 VAL A C 1
ATOM 702 O O . VAL A 1 87 ? 9.066 -17.748 -5.107 1.00 83.69 87 VAL A O 1
ATOM 705 N N . ALA A 1 88 ? 11.107 -17.598 -6.013 1.00 85.81 88 ALA A N 1
ATOM 706 C CA . ALA A 1 88 ? 11.795 -18.095 -4.827 1.00 85.81 88 ALA A CA 1
ATOM 707 C C . ALA A 1 88 ? 11.662 -17.099 -3.662 1.00 85.81 88 ALA A C 1
ATOM 709 O O . ALA A 1 88 ? 12.115 -15.956 -3.756 1.00 85.81 88 ALA A O 1
ATOM 710 N N . ILE A 1 89 ? 11.075 -17.550 -2.552 1.00 85.00 89 ILE A N 1
AT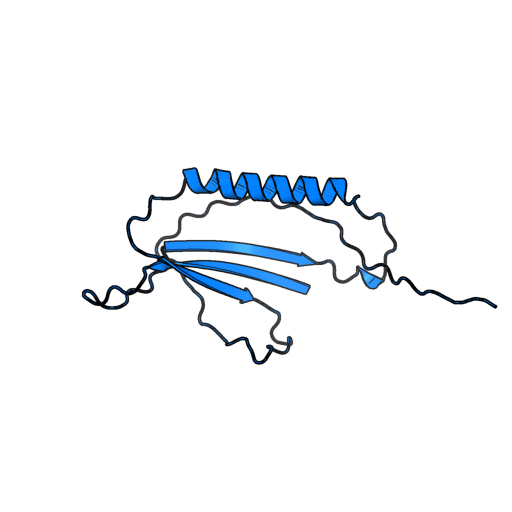OM 711 C CA . ILE A 1 89 ? 10.912 -16.745 -1.339 1.00 85.00 89 ILE A CA 1
ATOM 712 C C . ILE A 1 89 ? 12.274 -16.636 -0.630 1.00 85.00 89 ILE A C 1
ATOM 714 O O . ILE A 1 89 ? 12.890 -17.665 -0.331 1.00 85.00 89 ILE A O 1
ATOM 718 N N . PRO A 1 90 ? 12.787 -15.423 -0.348 1.00 88.81 90 PRO A N 1
ATOM 719 C CA . PRO A 1 90 ? 14.038 -15.279 0.387 1.00 88.81 90 PRO A CA 1
ATOM 720 C C . PRO A 1 90 ? 13.902 -15.809 1.820 1.00 88.81 90 PRO A C 1
ATOM 722 O O . PRO A 1 90 ? 12.860 -15.656 2.444 1.00 88.81 90 PRO A O 1
ATOM 725 N N . PHE A 1 91 ? 14.983 -16.347 2.389 1.00 89.12 91 PHE A N 1
ATOM 726 C CA . PHE A 1 91 ? 14.964 -16.972 3.723 1.00 89.12 91 PHE A CA 1
ATOM 727 C C . PHE A 1 91 ? 14.498 -16.047 4.865 1.00 89.12 91 PHE A C 1
ATOM 729 O O . PHE A 1 91 ? 14.009 -16.516 5.886 1.00 89.12 91 PHE A O 1
ATOM 736 N N . THR A 1 92 ? 14.654 -14.730 4.717 1.00 91.94 92 THR A N 1
ATOM 737 C CA . THR A 1 92 ? 14.207 -13.749 5.721 1.00 91.94 92 THR A CA 1
ATOM 738 C C . THR A 1 92 ? 12.706 -13.460 5.666 1.00 91.94 92 THR A C 1
ATOM 740 O O . THR A 1 92 ? 12.218 -12.681 6.478 1.00 91.94 92 THR A O 1
ATOM 743 N N . TRP A 1 93 ? 11.994 -14.022 4.688 1.00 90.31 93 TRP A N 1
ATOM 744 C CA . TRP A 1 93 ? 10.556 -13.872 4.504 1.00 90.31 93 TRP A CA 1
ATOM 745 C C . TRP A 1 93 ? 9.844 -15.151 4.931 1.00 90.31 93 TRP A C 1
ATOM 747 O O . TRP A 1 93 ? 10.410 -16.243 4.921 1.00 90.31 93 TRP A O 1
ATOM 757 N N . THR A 1 94 ? 8.587 -15.017 5.328 1.00 88.56 94 THR A N 1
ATOM 758 C CA . THR A 1 94 ? 7.751 -16.143 5.744 1.00 88.56 94 THR A CA 1
ATOM 759 C C . THR A 1 94 ? 6.407 -16.028 5.048 1.00 88.56 94 THR A C 1
ATOM 761 O O . THR A 1 94 ? 5.910 -14.921 4.839 1.00 88.56 94 THR A O 1
ATOM 764 N N . GLU A 1 95 ? 5.836 -17.167 4.666 1.00 87.69 95 GLU A N 1
ATOM 765 C CA . GLU A 1 95 ? 4.473 -17.215 4.145 1.00 87.69 95 GLU A CA 1
ATOM 766 C C . GLU A 1 95 ? 3.487 -16.735 5.219 1.00 87.69 95 GLU A C 1
ATOM 768 O O . GLU A 1 95 ? 3.617 -17.068 6.398 1.00 87.69 95 GLU A O 1
ATOM 773 N N . SER A 1 96 ? 2.511 -15.928 4.809 1.00 88.12 96 SER A N 1
ATOM 774 C CA . SER A 1 96 ? 1.481 -15.376 5.690 1.00 88.12 96 SER A CA 1
ATOM 775 C C . SER A 1 96 ? 0.103 -15.694 5.138 1.00 88.12 96 SER A C 1
ATOM 777 O O . SER A 1 96 ? -0.109 -15.672 3.924 1.00 88.12 96 SER A O 1
ATOM 779 N N . ASP A 1 97 ? -0.854 -15.879 6.043 1.00 87.56 97 ASP A N 1
ATOM 780 C CA . ASP A 1 97 ? -2.269 -15.881 5.695 1.00 87.56 97 ASP A CA 1
ATOM 781 C C . ASP A 1 97 ? -2.720 -14.505 5.165 1.00 87.56 97 ASP A C 1
ATOM 783 O O . ASP A 1 97 ? -2.156 -13.470 5.557 1.00 87.56 97 ASP A O 1
ATOM 787 N N . PRO A 1 98 ? -3.770 -14.459 4.319 1.00 85.00 98 PRO A N 1
ATOM 788 C CA . PRO A 1 98 ? -4.375 -13.211 3.873 1.00 85.00 98 PRO A CA 1
ATOM 789 C C . PRO A 1 98 ? -4.945 -12.405 5.045 1.00 85.00 98 PRO A C 1
ATOM 791 O O . PRO A 1 98 ? -5.788 -12.885 5.806 1.00 85.00 98 PRO A O 1
ATOM 794 N N . LYS A 1 99 ? -4.558 -11.133 5.145 1.00 87.44 99 LYS A N 1
ATOM 795 C CA . LYS A 1 99 ? -5.047 -10.211 6.178 1.00 87.44 99 LYS A CA 1
ATOM 796 C C . LYS A 1 99 ? -6.391 -9.605 5.763 1.00 87.44 99 LYS A C 1
ATOM 798 O O . LYS A 1 99 ? -6.484 -8.501 5.221 1.00 87.44 99 LYS A O 1
ATOM 803 N N . LEU A 1 100 ? -7.461 -10.381 5.931 1.00 88.31 100 LEU A N 1
ATOM 804 C CA . LEU A 1 100 ? -8.820 -9.955 5.584 1.00 88.31 100 LEU A CA 1
ATOM 805 C C . LEU A 1 100 ? -9.350 -8.913 6.578 1.00 88.31 100 LEU A C 1
ATOM 807 O O . LEU A 1 100 ? -9.158 -9.041 7.781 1.00 88.31 100 LEU A O 1
ATOM 811 N N . ILE A 1 101 ? -10.046 -7.904 6.053 1.00 90.12 101 ILE A N 1
ATOM 812 C CA . ILE A 1 101 ? -10.703 -6.853 6.836 1.00 90.12 101 ILE A CA 1
ATOM 813 C C . ILE A 1 101 ? -12.213 -7.105 6.864 1.00 90.12 101 ILE A C 1
ATOM 815 O O . ILE A 1 101 ? -12.820 -7.418 5.834 1.00 90.12 101 ILE A O 1
ATOM 819 N N . ALA A 1 102 ? -12.822 -6.989 8.042 1.00 88.56 102 ALA A N 1
ATOM 820 C CA . ALA A 1 102 ? -14.261 -7.142 8.207 1.00 88.56 102 ALA A CA 1
ATOM 821 C C . ALA A 1 102 ? -14.993 -5.860 7.777 1.00 88.56 102 ALA A C 1
ATOM 823 O O . ALA A 1 102 ? -14.577 -4.759 8.118 1.00 88.56 102 ALA A O 1
ATOM 824 N N . ASN A 1 103 ? -16.097 -6.008 7.035 1.00 88.44 103 ASN A N 1
ATOM 825 C CA . ASN A 1 103 ? -16.955 -4.900 6.583 1.00 88.44 103 ASN A CA 1
ATOM 826 C C . ASN A 1 103 ? -16.188 -3.702 5.957 1.00 88.44 103 ASN A C 1
ATOM 828 O O . ASN A 1 103 ? -16.296 -2.572 6.442 1.00 88.44 103 ASN A O 1
ATOM 832 N N . PRO A 1 104 ? -15.395 -3.920 4.890 1.00 88.88 104 PRO A N 1
ATOM 833 C CA . PRO A 1 104 ? -14.533 -2.877 4.348 1.00 88.88 104 PRO A CA 1
ATOM 834 C C . PRO A 1 104 ? -15.313 -1.742 3.683 1.00 88.88 104 PRO A C 1
ATOM 836 O O . PRO A 1 104 ? -16.199 -1.970 2.857 1.00 88.88 104 PRO A O 1
ATOM 839 N N . GLN A 1 105 ? -14.871 -0.511 3.938 1.00 88.69 105 GLN A N 1
ATOM 840 C CA . GLN A 1 105 ? -15.117 0.624 3.053 1.00 88.69 105 GLN A CA 1
ATOM 841 C C . GLN A 1 105 ? -13.866 0.878 2.214 1.00 88.69 105 GLN A C 1
ATOM 843 O O . GLN A 1 105 ? -12.773 1.046 2.749 1.00 88.69 105 GLN A O 1
ATOM 848 N N . MET A 1 106 ? -14.018 0.879 0.890 1.00 88.81 106 MET A N 1
ATOM 849 C CA . MET A 1 106 ? -12.892 0.975 -0.036 1.00 88.81 106 MET A CA 1
ATOM 850 C C . MET A 1 106 ? -12.817 2.360 -0.670 1.00 88.81 106 MET A C 1
ATOM 852 O O . MET A 1 106 ? -13.786 2.836 -1.261 1.00 88.81 106 MET A O 1
ATOM 856 N N . VAL A 1 107 ? -11.634 2.970 -0.611 1.00 86.44 107 VAL A N 1
ATOM 857 C CA . VAL A 1 107 ? -11.318 4.219 -1.310 1.00 86.44 107 VAL A CA 1
ATOM 858 C C . VAL A 1 107 ? -10.235 3.932 -2.340 1.00 86.44 107 VAL A C 1
ATOM 860 O O . VAL A 1 107 ? -9.150 3.467 -1.999 1.00 86.44 107 VAL A O 1
ATOM 863 N N . LYS A 1 108 ? -10.521 4.210 -3.615 1.00 86.31 108 LYS A N 1
ATOM 864 C CA . LYS A 1 108 ? -9.546 4.043 -4.696 1.00 86.31 108 LYS A CA 1
ATOM 865 C C . LYS A 1 108 ? -8.726 5.320 -4.863 1.00 86.31 108 LYS A C 1
ATOM 867 O O . LYS A 1 108 ? -9.271 6.374 -5.189 1.00 86.31 108 LYS A O 1
ATOM 872 N N . LEU A 1 109 ? -7.417 5.214 -4.657 1.00 85.12 109 LEU A N 1
ATOM 873 C CA . LEU A 1 109 ? -6.472 6.295 -4.935 1.00 85.12 109 LEU A CA 1
ATOM 874 C C . LEU A 1 109 ? -6.108 6.335 -6.429 1.00 85.12 109 LEU A C 1
ATOM 876 O O . LEU A 1 109 ? -6.418 5.409 -7.181 1.00 85.12 109 LEU A O 1
ATOM 880 N N . HIS A 1 110 ? -5.498 7.433 -6.882 1.00 83.50 110 HIS A N 1
ATOM 881 C CA . HIS A 1 110 ? -5.089 7.568 -8.279 1.00 83.50 110 HIS A CA 1
ATOM 882 C C . HIS A 1 110 ? -3.846 6.716 -8.544 1.00 83.50 110 HIS A C 1
ATOM 884 O O . HIS A 1 110 ? -2.935 6.649 -7.722 1.00 83.50 110 HIS A O 1
ATOM 890 N N . SER A 1 111 ? -3.815 6.085 -9.715 1.00 82.25 111 SER A N 1
ATOM 891 C CA . SER A 1 111 ? -2.648 5.376 -10.235 1.00 82.25 111 SER A CA 1
ATOM 892 C C . SER A 1 111 ? -1.719 6.327 -10.995 1.00 82.25 111 SER A C 1
ATOM 894 O O . SER A 1 111 ? -2.157 7.354 -11.515 1.00 82.25 111 SER A O 1
ATOM 896 N N . PHE A 1 112 ? -0.448 5.952 -11.107 1.00 75.88 112 PHE A N 1
ATOM 897 C CA . PHE A 1 112 ? 0.585 6.651 -11.874 1.00 75.88 112 PHE A CA 1
ATOM 898 C C . PHE A 1 112 ? 1.501 5.626 -12.554 1.00 75.88 112 PHE A C 1
ATOM 900 O O . PHE A 1 112 ? 1.449 4.443 -12.214 1.00 75.88 112 PHE A O 1
ATOM 907 N N . ASP A 1 113 ? 2.332 6.074 -13.493 1.00 73.44 113 ASP A N 1
ATOM 908 C CA . ASP A 1 113 ? 3.216 5.207 -14.270 1.00 73.44 113 ASP A CA 1
ATOM 909 C C . ASP A 1 113 ? 4.563 5.898 -14.509 1.00 73.44 113 ASP A C 1
ATOM 911 O O . ASP A 1 113 ? 4.668 6.912 -15.200 1.00 73.44 113 ASP A O 1
ATOM 915 N N . THR A 1 114 ? 5.619 5.294 -13.970 1.00 65.19 114 THR A N 1
ATOM 916 C CA . THR A 1 114 ? 6.986 5.804 -14.072 1.00 65.19 114 THR A CA 1
ATOM 917 C C . THR A 1 114 ? 7.646 5.530 -15.428 1.00 65.19 114 THR A C 1
ATOM 919 O O . THR A 1 114 ? 8.702 6.104 -15.700 1.00 65.19 114 THR A O 1
ATOM 922 N N . LYS A 1 115 ? 7.050 4.694 -16.292 1.00 65.88 115 LYS A N 1
ATOM 923 C CA . LYS A 1 115 ? 7.563 4.252 -17.604 1.00 65.88 115 LYS A CA 1
ATOM 924 C C . LYS A 1 115 ? 9.024 3.771 -17.557 1.00 65.88 115 LYS A C 1
ATOM 926 O O . LYS A 1 115 ? 9.821 4.074 -18.447 1.00 65.88 115 LYS A O 1
ATOM 931 N N . VAL A 1 116 ? 9.414 3.064 -16.494 1.00 55.88 116 VAL A N 1
ATOM 932 C CA . VAL A 1 116 ? 10.810 2.644 -16.246 1.00 55.88 116 VAL A CA 1
ATOM 933 C C . VAL A 1 116 ? 11.252 1.564 -17.238 1.00 55.88 116 VAL A C 1
ATOM 935 O O . VAL A 1 116 ? 10.634 0.509 -17.259 1.00 55.88 116 VAL A O 1
ATOM 938 N N . THR A 1 117 ? 12.344 1.805 -17.994 1.00 48.03 117 THR A N 1
ATOM 939 C CA . THR A 1 117 ? 13.010 0.864 -18.934 1.00 48.03 117 THR A CA 1
ATOM 940 C C . THR A 1 117 ? 14.488 0.652 -18.591 1.00 48.03 117 THR A C 1
ATOM 942 O O . THR A 1 117 ? 15.205 1.620 -18.366 1.00 48.03 117 THR A O 1
ATOM 945 N N . SER A 1 118 ? 14.969 -0.597 -18.524 1.00 35.84 118 SER A N 1
ATOM 946 C CA . SER A 1 118 ? 16.341 -0.939 -18.112 1.00 35.84 118 SER A CA 1
ATOM 947 C C . SER A 1 118 ? 17.391 -0.434 -19.123 1.00 35.84 118 SER A C 1
ATOM 949 O O . SER A 1 118 ? 17.420 -0.820 -20.292 1.00 35.84 118 SER A O 1
ATOM 951 N N . LYS A 1 119 ? 18.316 0.432 -18.687 1.00 37.03 119 LYS A N 1
ATOM 952 C CA . LYS A 1 119 ? 19.502 0.793 -19.485 1.00 37.03 119 LYS A CA 1
ATOM 953 C C . LYS A 1 119 ? 20.568 -0.280 -19.307 1.00 37.03 119 LYS A C 1
ATOM 955 O O . LYS A 1 119 ? 21.276 -0.294 -18.303 1.00 37.03 119 LYS A O 1
ATOM 960 N N . HIS A 1 120 ? 20.765 -1.125 -20.313 1.00 38.72 120 HIS A N 1
ATOM 961 C CA . HIS A 1 120 ? 21.988 -1.921 -20.411 1.00 38.72 120 HIS A CA 1
ATOM 962 C C . HIS A 1 120 ? 23.166 -0.980 -20.749 1.00 38.72 120 HIS A C 1
ATOM 964 O O . HIS A 1 120 ? 23.497 -0.756 -21.914 1.00 38.72 120 HIS A O 1
ATOM 970 N N . HIS A 1 121 ? 23.796 -0.368 -19.740 1.00 35.03 121 HIS A N 1
ATOM 971 C CA . HIS A 1 121 ? 25.028 0.406 -19.925 1.00 35.03 121 HIS A CA 1
ATOM 972 C C . HIS A 1 121 ? 26.208 -0.558 -20.127 1.00 35.03 121 HIS A C 1
ATOM 974 O O . HIS A 1 121 ? 26.954 -0.870 -19.202 1.00 35.03 121 HIS A O 1
ATOM 980 N N . SER A 1 122 ? 26.370 -1.073 -21.349 1.00 34.88 122 SER A N 1
ATOM 981 C CA . SER A 1 122 ? 27.578 -1.800 -21.741 1.00 34.88 122 SER A CA 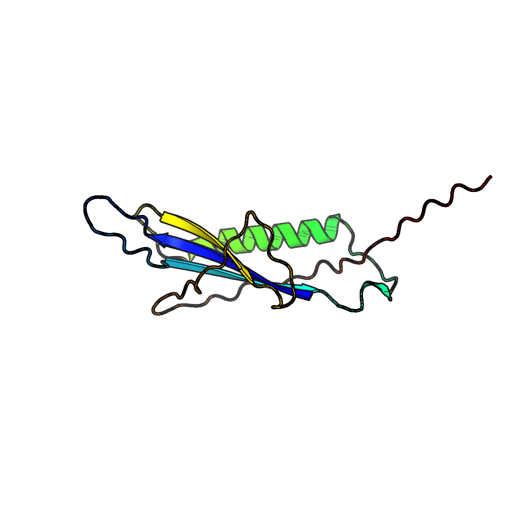1
ATOM 982 C C . SER A 1 122 ? 28.688 -0.792 -22.046 1.00 34.88 122 SER A C 1
ATOM 984 O O . SER A 1 122 ? 28.779 -0.250 -23.147 1.00 34.88 122 SER A O 1
ATOM 986 N N . GLN A 1 123 ? 29.541 -0.528 -21.056 1.00 35.50 123 GLN A N 1
ATOM 987 C CA . GLN A 1 123 ? 30.853 0.071 -21.289 1.00 35.50 123 GLN A CA 1
ATOM 988 C C . GLN A 1 123 ? 31.702 -0.912 -22.101 1.00 35.50 123 GLN A C 1
ATOM 990 O O . GLN A 1 123 ? 32.382 -1.775 -21.549 1.00 35.50 123 GLN A O 1
ATOM 995 N N . ARG A 1 124 ? 31.697 -0.776 -23.431 1.00 37.72 124 ARG A N 1
ATOM 996 C CA . ARG A 1 124 ? 32.835 -1.238 -24.228 1.00 37.72 124 ARG A CA 1
ATOM 997 C C . ARG A 1 124 ? 33.974 -0.255 -23.998 1.00 37.72 124 ARG A C 1
ATOM 999 O O . ARG A 1 124 ? 33.977 0.832 -24.567 1.00 37.72 124 ARG A O 1
ATOM 1006 N N . LYS A 1 125 ? 34.952 -0.652 -23.182 1.00 38.22 125 LYS A N 1
ATOM 1007 C CA . LYS A 1 125 ? 36.299 -0.090 -23.286 1.00 38.22 125 LYS A CA 1
ATOM 1008 C C . LYS A 1 125 ? 36.830 -0.448 -24.673 1.00 38.22 125 LYS A C 1
ATOM 1010 O O . LYS A 1 125 ? 37.085 -1.615 -24.955 1.00 38.22 125 LYS A O 1
ATOM 1015 N N . GLY A 1 126 ? 36.887 0.547 -25.549 1.00 44.47 126 GLY A N 1
ATOM 1016 C CA . GLY A 1 126 ? 37.558 0.466 -26.836 1.00 44.47 126 GLY A CA 1
ATOM 1017 C C . GLY A 1 126 ? 38.937 1.105 -26.727 1.00 44.47 126 GLY A C 1
ATOM 1018 O O . GLY A 1 126 ? 39.001 2.283 -26.397 1.00 44.47 126 GLY A O 1
ATOM 1019 N N . VAL A 1 127 ? 39.944 0.277 -27.030 1.00 38.97 127 VAL A N 1
ATOM 1020 C CA . VAL A 1 127 ? 41.362 0.537 -27.367 1.00 38.97 127 VAL A CA 1
ATOM 1021 C C . VAL A 1 127 ? 42.193 1.301 -26.339 1.00 38.97 127 VAL A C 1
ATOM 1023 O O . VAL A 1 127 ? 42.047 2.533 -26.217 1.00 38.97 127 VAL A O 1
#

Foldseek 3Di:
DKKKKKKFKFFDADPVDGGPRAGQDIDIGIDDDDPCLQPDPDDFDPPVVVVVVVVVVVVQVVVVVVVGDDDPGDIDMDMDMGDDPPDDDDPVDDDDDDNDHPPDDDDDDDDDDRVDHDDPPDPPPDD

Sequence (127 aa):
MAGSWEVTKNSSCDYEQGPTNEVLERWNFSIETDKELDKKISRENSDKEIMREIQAIMRQIASSITYLPCLHEPCIFDVLAYTDMDVAIPFTWTESDPKLIANPQMVKLHSFDTKVTSKHHSQRKGV

pLDDT: mean 77.82, std 17.43, range [34.88, 93.88]

Secondary structure (DSSP, 8-state):
--EEEEEEEEE--BTTB-----EEEEEEEEE---TTTTT---PPPPHHHHHHHHHHHHHHHHHHGGGSPPP-S-EEEEEEEE--TTSPPPTT---------SS----PPPP----------------

InterPro domains:
  IPR003511 HORMA domain [PS50815] (1-127)
  IPR036570 HORMA domain superfamily [G3DSA:3.30.900.10] (7-121)
  IPR036570 HORMA domain superfamily [SSF56019] (20-118)
  IPR045091 Mad2-like [PTHR11842] (20-117)

=== Feature glossary ===
The record interleaves many kinds of information about one protein. Here is each kind framed as the question it answers.

Q: What known structures does this most resemble?
A: Structural nearest neighbors (via Foldseek easy-search vs the PDB). Reported per hit: target PDB id, E-value, and alignment TM-score. A TM-score above ~0.5 is the conventional threshold for 'same fold'.

Q: Where is each backbone atom in 3D?
A: The mmCIF table is the protein's shape written out atom by atom. For each backbone N, Cα, C, and carbonyl O, it records an (x, y, z) coordinate triple in Å plus the residue type, chain letter, and residue number.

Q: What are the backbone torsion angles?
A: The φ/ψ torsion pair specifies the backbone conformation at each residue. φ rotates about the N–Cα bond, ψ about the Cα–C bond. Steric clashes forbid most of the (φ, ψ) plane — the allowed regions (α-helix basin, β-sheet basin, left-handed helix) are the Ramachandran-allowed regions.

Q: Which residues are buried vs exposed?
A: Solvent-accessible surface area (SASA) is the area in Å² traced out by the centre of a 1.4 Å probe sphere (a water molecule) rolled over the protein's van der Waals surface (Shrake–Rupley / Lee–Richards construction). Buried residues have near-zero SASA; fully exposed residues can exceed 200 Å². The total SASA scales roughly with the number of surface residues.

Q: How confident is the AlphaFold model at each residue?
A: pLDDT is the predicted lDDT-Cα score: AlphaFold's confidence that the local environment of each residue (all inter-atomic distances within 15 Å) is correctly placed. It is a per-residue number between 0 and 100, with higher meaning more reliable.

Q: What does the local fold look like, residue by residue?
A: 3Di is Foldseek's structural alphabet. Each residue is assigned one of twenty discrete states based on how its Cα sits relative to its spatial (not sequential) neighbors. Aligning 3Di strings finds structural homologs roughly as well as full 3D superposition, but orders of magnitude faster.

Q: How big and how compact is the whole molecule?
A: Radius of gyration (Rg) is the root-mean-square distance of Cα atoms from their centroid — a single number for overall size and compactness. A globular domain of N residues has Rg ≈ 2.2·N^0.38 Å; an extended or disordered chain has a much larger Rg. The Cα contact count is the number of residue pairs whose Cα atoms are within 8 Å and are more than four positions apart in sequence — a standard proxy for tertiary packing density. The bounding box is the smallest axis-aligned box enclosing all Cα atoms.

Q: Which residues are in helices, strands, or loops?
A: DSSP 8-state secondary structure assigns each residue one of H (α-helix), G (3₁₀-helix), I (π-helix), E (extended β-strand), B (isolated β-bridge), T (hydrogen-bonded turn), S (bend), or '-' (coil). The assignment is computed from backbone hydrogen-bond geometry via the Kabsch–Sander algorithm.

Q: How mobile is each atom in the crystal?
A: Crystallographic B-factors measure how much each atom's electron density is smeared out, in Å². They rise in mobile loops and surface residues and fall in the buried interior. In AlphaFold models this column is repurposed to hold pLDDT instead.

Q: What if only a Cα trace is available?
A: P-SEA three-state annotation labels each residue as helix, strand, or coil based purely on the geometry of the Cα trace. It serves as a fallback when the full backbone (and thus DSSP) is unavailable.

Q: What family and function is it annotated with?
A: Database cross-references. InterPro integrates a dozen domain/family signature databases into unified entries with residue-range hits. GO terms attach function/process/location labels with evidence codes. CATH codes position the fold in a four-level structural taxonomy. Organism is the NCBI-taxonomy species name.

Q: Are the domains correctly placed relative to each other?
A: Predicted Aligned Error (PAE) is an AlphaFold confidence matrix: entry (i, j) is the expected error in the position of residue j, in ångströms, when the prediction is superimposed on the true structure at residue i. Low PAE within a block of residues means that block is internally rigid and well-predicted; high PAE between two blocks means their relative placement is uncertain even if each block individually is confident.

Q: What do the diagnostic plots show?
A: Three diagnostic plots accompany the record. The Cα contact map visualizes the tertiary structure as a 2D adjacency matrix (8 Å cutoff, sequence-local contacts suppressed). The Ramachandran plot shows the distribution of backbone (φ, ψ) torsions, with points in the α and β basins reflecting secondary structure content. The PAE plot shows AlphaFold's inter-residue confidence as a color matrix.

Q: What is the amino-acid chain?
A: Primary structure: the covalent order of the twenty standard amino acids along the backbone. Two proteins with the same sequence will (almost always) fold to the same structure; two with 30% identity often share a fold but not the details.

Q: What do the rendered images show?
A: The six renders are orthographic views along the three Cartesian axes in both directions. Representation (cartoon, sticks, or surface) and color scheme (sequence-rainbow or by-chain) vary across proteins so the training set covers all the common visualization conventions.